Protein 7QWB (pdb70)

Structure (mmCIF, N/CA/C/O backbone):
data_7QWB
#
_entry.id   7QWB
#
_cell.length_a   33.946
_cell.length_b   57.211
_cell.length_c   43.946
_cell.angle_alpha   90.000
_cell.angle_beta   96.660
_cell.angle_gamma   90.000
#
_symmetry.space_group_name_H-M   'P 1 21 1'
#
loop_
_entity.id
_entity.type
_entity.pdbx_description
1 polymer CC-Type2-(Ue)4
2 water water
#
loop_
_atom_site.group_PDB
_atom_site.id
_atom_site.type_symbol
_atom_site.label_atom_id
_atom_site.label_alt_id
_atom_site.label_comp_id
_atom_site.label_asym_id
_atom_site.label_entity_id
_atom_site.label_seq_id
_atom_site.pdbx_PDB_ins_code
_atom_site.Cartn_x
_atom_site.Cartn_y
_atom_site.Cartn_z
_atom_site.occupancy
_atom_site.B_iso_or_equiv
_atom_site.auth_seq_id
_atom_site.auth_comp_id
_atom_site.auth_asym_id
_atom_site.auth_atom_id
_atom_site.pdbx_PDB_model_num
ATOM 1 N N . GLY A 1 2 ? 31.778 8.186 -10.159 1.00 49.06 1 GLY A N 1
ATOM 2 C CA . GLY A 1 2 ? 30.951 7.105 -9.610 1.00 3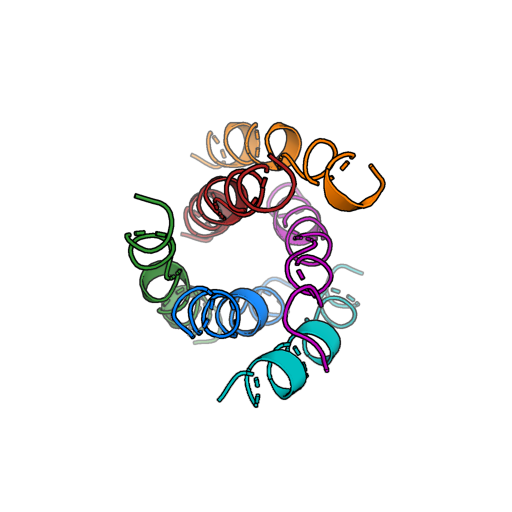9.51 1 GLY A CA 1
ATOM 3 C C . GLY A 1 2 ? 31.364 6.744 -8.195 1.00 29.13 1 GLY A C 1
ATOM 4 O O . GLY A 1 2 ? 30.575 7.014 -7.295 1.00 32.29 1 GLY A O 1
ATOM 5 N N . GLU A 1 3 ? 32.563 6.196 -7.971 1.00 32.26 2 GLU A N 1
ATOM 6 C CA . GLU A 1 3 ? 32.924 5.630 -6.652 1.00 29.57 2 GLU A CA 1
ATOM 7 C C . GLU A 1 3 ? 33.039 6.764 -5.630 1.00 26.70 2 GLU A C 1
ATOM 8 O O . GLU A 1 3 ? 32.541 6.588 -4.515 1.00 24.02 2 GLU A O 1
ATOM 14 N N . ILE A 1 4 ? 33.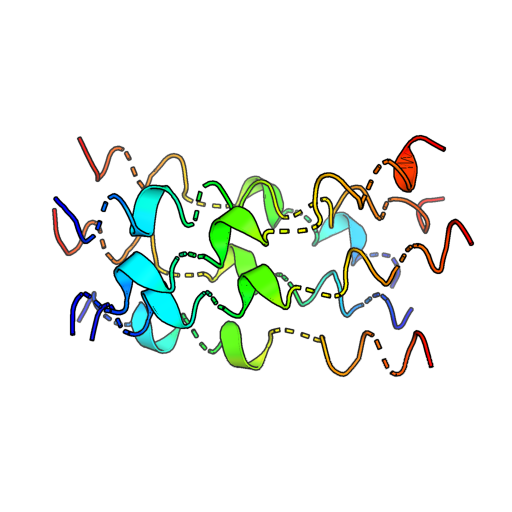623 7.902 -6.005 1.00 28.19 3 ILE A N 1
ATOM 15 C CA . ILE A 1 4 ? 33.804 9.052 -5.070 1.00 25.22 3 ILE A CA 1
ATOM 16 C C . ILE A 1 4 ? 32.456 9.655 -4.749 1.00 21.95 3 ILE A C 1
ATOM 17 O O . ILE A 1 4 ? 32.145 9.839 -3.574 1.00 21.32 3 ILE A O 1
ATOM 28 N N . GLN A 1 6 ? 29.570 8.338 -4.745 1.00 21.29 5 GLN A N 1
ATOM 29 C CA . GLN A 1 6 ? 28.763 7.471 -3.890 1.00 21.97 5 GLN A CA 1
ATOM 30 C C . GLN A 1 6 ? 29.287 7.516 -2.443 1.00 20.60 5 GLN A C 1
ATOM 31 O O . GLN A 1 6 ? 28.476 7.600 -1.492 1.00 17.41 5 GLN A O 1
ATOM 37 N N . ALA A 1 7 ? 30.602 7.422 -2.249 1.00 18.48 6 ALA A N 1
ATOM 38 C CA . ALA A 1 7 ? 31.212 7.474 -0.905 1.00 17.92 6 ALA A CA 1
ATOM 39 C C . ALA A 1 7 ? 30.806 8.786 -0.205 1.00 17.40 6 ALA A C 1
ATOM 40 O O . ALA A 1 7 ? 30.462 8.777 0.988 1.00 17.65 6 ALA A O 1
ATOM 42 N N . LEU A 1 8 ? 30.886 9.920 -0.909 1.00 19.83 7 LEU A N 1
ATOM 43 C CA . LEU A 1 8 ? 30.564 11.238 -0.304 1.00 17.38 7 LEU A CA 1
ATOM 44 C C . LEU A 1 8 ? 29.090 11.302 0.013 1.00 17.01 7 LEU A C 1
ATOM 45 O O . LEU A 1 8 ? 28.781 11.873 1.039 1.00 16.51 7 LEU A O 1
ATOM 50 N N . LYS A 1 9 ? 28.205 10.756 -0.830 1.00 18.46 8 LYS A N 1
ATOM 51 C CA . LYS A 1 9 ? 26.758 10.706 -0.519 1.00 21.36 8 LYS A CA 1
ATOM 52 C C . LYS A 1 9 ? 26.551 9.894 0.759 1.00 19.29 8 LYS A C 1
ATOM 53 O O . LYS A 1 9 ? 25.753 10.334 1.606 1.00 18.85 8 LYS A O 1
ATOM 59 N N . GLU A 1 10 ? 27.204 8.748 0.905 1.00 17.61 9 GLU A N 1
ATOM 60 C CA . GLU A 1 10 ? 27.061 7.889 2.119 1.00 17.52 9 GLU A CA 1
ATOM 61 C C . GLU A 1 10 ? 27.538 8.654 3.363 1.00 19.03 9 GLU A C 1
ATOM 62 O O . GLU A 1 10 ? 26.889 8.590 4.386 1.00 15.56 9 GLU A O 1
ATOM 68 N N . ILE A 1 11 ? 28.648 9.378 3.245 1.00 19.40 10 ILE A N 1
ATOM 69 C CA . ILE A 1 11 ? 29.166 10.193 4.364 1.00 18.26 10 ILE A CA 1
ATOM 70 C C . ILE A 1 11 ? 28.165 11.293 4.699 1.00 15.71 10 ILE A C 1
ATOM 71 O O . ILE A 1 11 ? 27.850 11.469 5.863 1.00 16.28 10 ILE A O 1
ATOM 82 N N . LYS A 1 13 ? 24.991 11.383 4.333 1.00 15.94 12 LYS A N 1
ATOM 83 C CA . LYS A 1 13 ? 23.853 10.803 5.020 1.00 19.15 12 LYS A CA 1
ATOM 84 C C . LYS A 1 13 ? 24.230 10.402 6.447 1.00 19.33 12 LYS A C 1
ATOM 85 O O . LYS A 1 13 ? 23.449 10.642 7.358 1.00 20.49 12 LYS A O 1
ATOM 91 N N . ALA A 1 14 ? 25.395 9.824 6.662 1.00 20.10 13 ALA A N 1
ATOM 92 C CA . ALA A 1 14 ? 25.852 9.371 7.985 1.00 18.19 13 ALA A CA 1
ATOM 93 C C . ALA A 1 14 ? 25.998 10.591 8.889 1.00 18.46 13 ALA A C 1
ATOM 94 O O . ALA A 1 14 ? 25.630 10.555 10.059 1.00 19.30 13 ALA A O 1
ATOM 96 N N . LEU A 1 15 ? 26.506 11.685 8.364 1.00 15.76 14 LEU A N 1
ATOM 97 C CA . LEU A 1 15 ? 26.688 12.908 9.189 1.00 17.76 14 LEU A CA 1
ATOM 98 C C . LEU A 1 15 ? 25.341 13.485 9.548 1.00 18.02 14 LEU A C 1
ATOM 99 O O . LEU A 1 15 ? 25.212 13.993 10.659 1.00 17.71 14 LEU A O 1
ATOM 104 N N . LYS A 1 16 ? 24.351 13.402 8.666 1.00 19.39 15 LYS A N 1
ATOM 105 C CA . LYS A 1 16 ? 22.976 13.831 9.001 1.00 18.73 15 LYS A CA 1
ATOM 106 C C . LYS A 1 16 ? 22.450 12.971 10.146 1.00 21.50 15 LYS A C 1
ATOM 107 O O . LYS A 1 16 ? 21.812 13.503 11.005 1.00 19.08 15 LYS A O 1
ATOM 113 N N . GLU A 1 17 ? 22.678 11.659 10.118 1.00 20.64 16 GLU A N 1
ATOM 114 C CA . GLU A 1 17 ? 22.218 10.725 11.156 1.00 20.23 16 GLU A CA 1
ATOM 115 C C . GLU A 1 17 ? 22.897 11.096 12.474 1.00 25.26 16 GLU A C 1
ATOM 116 O O . GLU A 1 17 ? 22.246 11.100 13.521 1.00 20.98 16 GLU A O 1
ATOM 122 N N . ILE A 1 18 ? 24.177 11.410 12.436 1.00 20.88 17 ILE A N 1
ATOM 123 C CA . ILE A 1 18 ? 24.892 11.829 13.664 1.00 20.19 17 ILE A CA 1
ATOM 124 C C . ILE A 1 18 ? 24.289 13.144 14.189 1.00 25.30 17 ILE A C 1
ATOM 125 O O . ILE A 1 18 ? 24.005 13.259 15.384 1.00 21.96 17 ILE A O 1
ATOM 148 N N . ALA A 1 21 ? 21.111 12.411 15.967 1.00 24.35 20 ALA A N 1
ATOM 149 C CA . ALA A 1 21 ? 21.348 11.703 17.216 1.00 28.57 20 ALA A CA 1
ATOM 150 C C . ALA A 1 21 ? 21.841 12.678 18.276 1.00 29.81 20 ALA A C 1
ATOM 151 O O . ALA A 1 21 ? 21.453 12.557 19.450 1.00 28.09 20 ALA A O 1
ATOM 153 N N . LEU A 1 22 ? 22.699 13.617 17.909 1.00 22.69 21 LEU A N 1
ATOM 154 C CA . LEU A 1 22 ? 23.263 14.548 18.901 1.00 26.98 21 LEU A CA 1
ATOM 155 C C . LEU A 1 22 ? 22.173 15.499 19.329 1.00 29.49 21 LEU A C 1
ATOM 156 O O . LEU A 1 22 ? 22.200 15.899 20.493 1.00 30.09 21 LEU A O 1
ATOM 161 N N . LYS A 1 23 ? 21.253 15.867 18.437 1.00 25.82 22 LYS A N 1
ATOM 162 C CA . LYS A 1 23 ? 20.076 16.689 18.805 1.00 31.21 22 LYS A CA 1
ATOM 163 C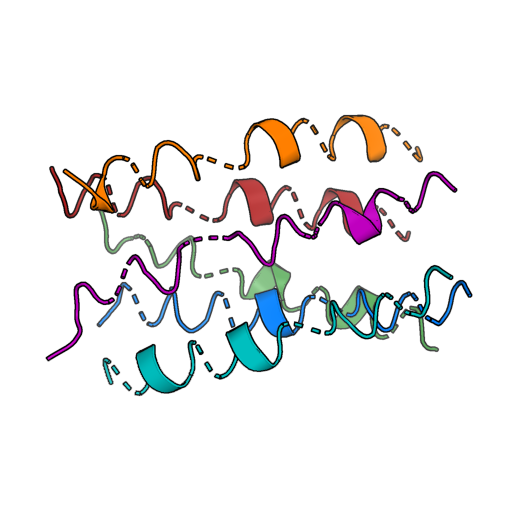 C . LYS A 1 23 ? 19.276 15.931 19.857 1.00 32.03 22 LYS A C 1
ATOM 164 O O . LYS A 1 23 ? 18.823 16.566 20.814 1.00 32.70 22 LYS A O 1
ATOM 170 N N . GLU A 1 24 ? 19.078 14.621 19.668 1.00 30.28 23 GLU A N 1
ATOM 171 C CA . GLU A 1 24 ? 18.278 13.809 20.603 1.00 32.99 23 GLU A CA 1
ATOM 172 C C . GLU A 1 24 ? 18.997 13.760 21.958 1.00 31.99 23 GLU A C 1
ATOM 173 O O . GLU A 1 24 ? 18.332 13.829 22.974 1.00 37.73 23 GLU A O 1
ATOM 179 N N . ILE A 1 25 ? 20.311 13.621 21.969 1.00 29.31 24 ILE A N 1
ATOM 180 C CA . ILE A 1 25 ? 21.094 13.568 23.235 1.00 30.43 24 ILE A CA 1
ATOM 181 C C . ILE A 1 25 ? 20.954 14.899 23.963 1.00 31.68 24 ILE A C 1
ATOM 182 O O . ILE A 1 25 ? 20.620 14.917 25.155 1.00 32.33 24 ILE A O 1
ATOM 193 N N . GLN A 1 27 ? 18.675 17.118 23.823 1.00 33.68 26 GLN A N 1
ATOM 194 C CA . GLN A 1 27 ? 17.346 17.298 24.389 1.00 36.21 26 GLN A CA 1
ATOM 195 C C . GLN A 1 27 ? 17.112 16.369 25.586 1.00 33.75 26 GLN A C 1
ATOM 196 O O . GLN A 1 27 ? 16.500 16.780 26.523 1.00 40.65 26 GLN A O 1
ATOM 202 N N . ALA A 1 28 ? 17.589 15.131 25.521 1.00 37.28 27 ALA A N 1
ATOM 203 C CA . ALA A 1 28 ? 17.414 14.124 26.597 1.00 42.12 27 ALA A CA 1
ATOM 204 C C . ALA A 1 28 ? 18.128 14.603 27.865 1.00 43.65 27 ALA A C 1
ATOM 205 O O . ALA A 1 28 ? 17.623 14.339 28.960 1.00 48.53 27 ALA A O 1
ATOM 207 N N . LEU A 1 29 ? 19.277 15.264 27.734 1.00 37.22 28 LEU A N 1
ATOM 208 C CA . LEU A 1 29 ? 20.041 15.726 28.914 1.00 42.07 28 LEU A CA 1
ATOM 209 C C . LEU A 1 29 ? 19.449 17.024 29.473 1.00 52.12 28 LEU A C 1
ATOM 210 O O . LEU A 1 29 ? 19.853 17.388 30.562 1.00 56.12 28 LEU A O 1
ATOM 215 N N . LYS A 1 30 ? 18.570 17.700 28.727 1.00 47.49 29 LYS A N 1
ATOM 216 C CA . LYS A 1 30 ? 18.147 19.103 28.979 1.00 56.61 29 LYS A CA 1
ATOM 217 C C . LYS A 1 30 ? 17.690 19.250 30.437 1.00 84.15 29 LYS A C 1
ATOM 218 O O . LYS A 1 30 ? 16.832 18.504 30.887 1.00 62.35 29 LYS A O 1
ATOM 224 N N . GLU B 1 3 ? 36.997 7.606 31.038 1.00 81.96 2 GLU B N 1
ATOM 225 C CA . GLU B 1 3 ? 37.008 8.912 31.743 1.00 59.28 2 GLU B CA 1
ATOM 226 C C . GLU B 1 3 ? 36.500 10.047 30.825 1.00 55.74 2 GLU B C 1
ATOM 227 O O . GLU B 1 3 ? 36.781 10.113 29.588 1.00 48.63 2 GLU B O 1
ATOM 233 N N . ILE B 1 4 ? 35.799 10.998 31.435 1.00 40.35 3 ILE B N 1
ATOM 234 C CA . ILE B 1 4 ? 35.274 12.201 30.737 1.00 36.45 3 ILE B CA 1
ATOM 235 C C . ILE B 1 4 ? 36.467 13.082 30.381 1.00 37.29 3 ILE B C 1
ATOM 236 O O . ILE B 1 4 ? 36.551 13.539 29.267 1.00 34.37 3 ILE B O 1
ATOM 247 N N . GLN B 1 6 ? 39.472 12.310 29.713 1.00 44.01 5 GLN B N 1
ATOM 248 C CA . GLN B 1 6 ? 40.233 11.734 28.601 1.00 49.69 5 GLN B CA 1
ATOM 249 C C . GLN B 1 6 ? 39.463 11.944 27.285 1.00 41.08 5 GLN B C 1
ATOM 250 O O . GLN B 1 6 ? 40.093 12.357 26.267 1.00 40.87 5 GLN B O 1
ATOM 256 N N . ALA B 1 7 ? 38.157 11.668 27.275 1.00 33.96 6 ALA B N 1
ATOM 257 C CA . ALA B 1 7 ? 37.290 11.905 26.099 1.00 36.43 6 ALA B CA 1
ATOM 258 C C . ALA B 1 7 ? 37.416 13.367 25.646 1.00 32.12 6 ALA B C 1
ATOM 259 O O . ALA B 1 7 ? 37.602 13.582 24.467 1.00 31.70 6 ALA B O 1
ATOM 261 N N . LEU B 1 8 ? 37.334 14.342 26.545 1.00 31.70 7 LEU B N 1
ATOM 262 C CA . LEU B 1 8 ? 37.390 15.773 26.165 1.00 32.25 7 LEU B CA 1
ATOM 263 C C . LEU B 1 8 ? 38.770 16.093 25.589 1.00 38.77 7 LEU B C 1
ATOM 264 O O . LEU B 1 8 ? 38.827 16.853 24.632 1.00 34.42 7 LEU B O 1
ATOM 269 N N . LYS B 1 9 ? 39.852 15.543 26.156 1.00 35.91 8 LYS B N 1
ATOM 270 C CA . LYS B 1 9 ? 41.216 15.775 25.608 1.00 34.81 8 LYS B CA 1
ATOM 271 C C . LYS B 1 9 ? 41.292 15.233 24.171 1.00 29.83 8 LYS B C 1
ATOM 272 O O . LYS B 1 9 ? 41.808 15.929 23.277 1.00 30.85 8 LYS B O 1
ATOM 278 N N . GLU B 1 10 ? 40.773 14.035 23.939 1.00 30.70 9 GLU B N 1
ATOM 279 C CA . GLU B 1 10 ? 40.806 13.407 22.590 1.00 29.86 9 GLU B CA 1
ATOM 280 C C . GLU B 1 10 ? 39.951 14.216 21.618 1.00 29.29 9 GLU B C 1
ATOM 281 O O . GLU B 1 10 ? 40.327 14.379 20.462 1.00 27.92 9 GLU B O 1
ATOM 287 N N . ILE B 1 11 ? 38.816 14.708 22.069 1.00 26.39 10 ILE B N 1
ATOM 288 C CA . ILE B 1 11 ? 37.934 15.564 21.227 1.00 22.24 10 ILE B CA 1
ATOM 289 C C . ILE B 1 11 ? 38.692 16.826 20.844 1.00 26.38 10 ILE B C 1
ATOM 290 O O . ILE B 1 11 ? 38.694 17.197 19.671 1.00 26.82 10 ILE B O 1
ATOM 301 N N . LYS B 1 13 ? 41.819 17.408 20.557 1.00 33.01 12 LYS B N 1
ATOM 302 C CA . LYS B 1 13 ? 42.832 17.084 19.580 1.00 27.61 12 LYS B CA 1
ATOM 303 C C . LYS B 1 13 ? 42.195 16.830 18.198 1.00 26.13 12 LYS B C 1
ATOM 304 O O . LYS B 1 13 ? 42.711 17.370 17.198 1.00 26.04 12 LYS B O 1
ATOM 310 N N . ALA B 1 14 ? 41.117 16.053 18.141 1.00 23.93 13 ALA B N 1
ATOM 311 C CA . ALA B 1 14 ? 40.417 15.737 16.862 1.00 24.98 13 ALA B CA 1
ATOM 312 C C . ALA B 1 14 ? 39.930 17.027 16.226 1.00 26.09 13 ALA B C 1
ATOM 313 O O . ALA B 1 14 ? 40.107 17.183 15.020 1.00 24.58 13 ALA B O 1
ATOM 315 N N . LEU B 1 15 ? 39.405 17.973 17.012 1.00 22.11 14 LEU B N 1
ATOM 316 C CA . LEU B 1 15 ? 38.849 19.199 16.402 1.00 23.68 14 LEU B CA 1
ATOM 317 C C . LEU B 1 15 ? 39.991 20.033 15.808 1.00 24.33 14 LEU B C 1
ATOM 318 O O . LEU B 1 15 ? 39.802 20.660 14.738 1.00 23.24 14 LEU B O 1
ATOM 323 N N . LYS B 1 16 ? 41.146 20.048 16.463 1.00 21.73 15 LYS B N 1
ATOM 324 C CA . LYS B 1 16 ? 42.307 20.787 15.931 1.00 20.83 15 LYS B CA 1
ATOM 325 C C . LYS B 1 16 ? 42.757 20.148 14.607 1.00 23.70 15 LYS B C 1
ATOM 326 O O . LYS B 1 16 ? 43.089 20.867 13.642 1.00 21.18 15 LYS B O 1
ATOM 332 N N . GLU B 1 17 ? 42.767 18.827 14.542 1.00 23.05 16 GLU B N 1
ATOM 333 C CA . GLU B 1 17 ? 43.198 18.103 13.332 1.00 19.40 16 GLU B CA 1
ATOM 334 C C . GLU B 1 17 ? 42.194 18.361 12.214 1.00 18.19 16 GLU B C 1
ATOM 335 O O . GLU B 1 17 ? 42.621 18.552 11.050 1.00 20.01 16 GLU B O 1
ATOM 341 N N . ILE B 1 18 ? 40.913 18.359 12.540 1.00 19.08 17 ILE B N 1
ATOM 342 C CA . ILE B 1 18 ? 39.864 1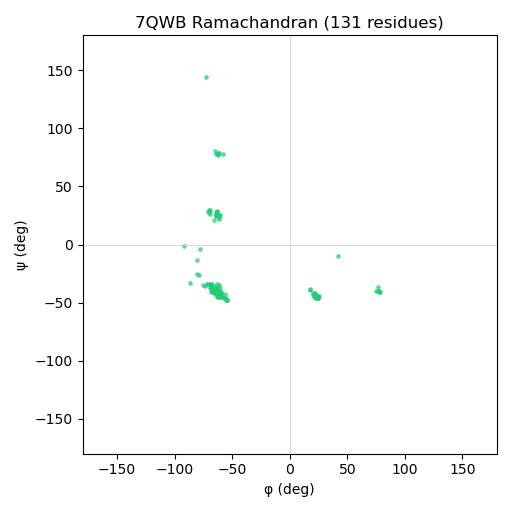8.712 11.540 1.00 20.38 17 ILE B CA 1
ATOM 343 C C . ILE B 1 18 ? 40.106 20.118 10.992 1.00 18.47 17 ILE B C 1
ATOM 344 O O . ILE B 1 18 ? 40.102 20.284 9.767 1.00 18.29 17 ILE B O 1
ATOM 367 N N . ALA B 1 21 ? 42.856 20.058 8.434 1.00 17.70 20 ALA B N 1
ATOM 368 C CA . ALA B 1 21 ? 42.498 19.381 7.220 1.00 20.97 20 ALA B CA 1
ATOM 369 C C . ALA B 1 21 ? 41.563 20.260 6.373 1.00 20.28 20 ALA B C 1
ATOM 370 O O . ALA B 1 21 ? 41.717 20.291 5.129 1.00 17.92 20 ALA B O 1
ATOM 372 N N . LEU B 1 22 ? 40.637 20.944 7.003 1.00 17.45 21 LEU B N 1
ATOM 373 C CA . LEU B 1 22 ? 39.677 21.778 6.237 1.00 16.51 21 LEU B CA 1
ATOM 374 C C . LEU B 1 22 ? 40.411 22.957 5.606 1.00 18.00 21 LEU B C 1
ATOM 375 O O . LEU B 1 22 ? 40.051 23.361 4.494 1.00 18.67 21 LEU B O 1
ATOM 380 N N . LYS B 1 23 ? 41.417 23.491 6.279 1.00 18.28 22 LYS B N 1
ATOM 381 C CA . LYS B 1 23 ? 42.251 24.559 5.721 1.00 19.06 22 LYS B CA 1
ATOM 382 C C . LYS B 1 23 ? 42.993 24.046 4.493 1.00 22.36 22 LYS B C 1
ATOM 383 O O . LYS B 1 23 ? 43.085 24.804 3.498 1.00 20.14 22 LYS B O 1
ATOM 389 N N . GLU B 1 24 ? 43.500 22.826 4.533 1.00 23.04 23 GLU B N 1
ATOM 390 C CA . GLU B 1 24 ? 44.223 22.249 3.376 1.00 24.06 23 GLU B CA 1
ATOM 391 C C . GLU B 1 24 ? 43.250 22.049 2.210 1.00 20.41 23 GLU B C 1
ATOM 392 O O . GLU B 1 24 ? 43.628 22.263 1.046 1.00 21.11 23 GL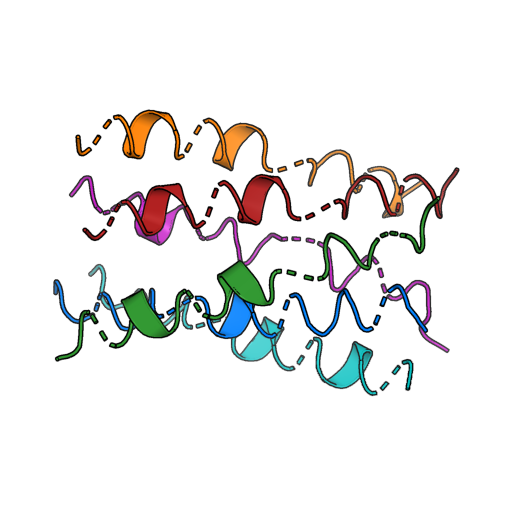U B O 1
ATOM 398 N N . ILE B 1 25 ? 42.040 21.602 2.502 1.00 18.35 24 ILE B N 1
ATOM 399 C CA . ILE B 1 25 ? 41.001 21.412 1.438 1.00 19.09 24 ILE B CA 1
ATOM 400 C C . ILE B 1 25 ? 40.697 22.758 0.780 1.00 22.21 24 ILE B C 1
ATOM 401 O O . ILE B 1 25 ? 40.688 22.856 -0.442 1.00 19.31 24 ILE B O 1
ATOM 412 N N . GLN B 1 27 ? 42.437 25.418 0.537 1.00 23.46 26 GLN B N 1
ATOM 413 C CA . GLN B 1 27 ? 43.521 25.861 -0.322 1.00 24.47 26 GLN B CA 1
ATOM 414 C C . GLN B 1 27 ? 43.539 25.070 -1.626 1.00 22.20 26 GLN B C 1
ATOM 415 O O . GLN B 1 27 ? 43.755 25.712 -2.682 1.00 22.76 26 GLN B O 1
ATOM 421 N N . ALA B 1 28 ? 43.332 23.746 -1.582 1.00 24.27 27 ALA B N 1
ATOM 422 C CA . ALA B 1 28 ? 43.350 22.922 -2.814 1.00 25.55 27 ALA B CA 1
ATOM 423 C C . ALA B 1 28 ? 42.224 23.340 -3.765 1.00 28.11 27 ALA B C 1
ATOM 424 O O . ALA B 1 28 ? 42.461 23.376 -4.984 1.00 28.17 27 ALA B O 1
ATOM 426 N N . LEU B 1 29 ? 41.051 23.680 -3.246 1.00 23.78 28 LEU B N 1
ATOM 427 C CA . LEU B 1 29 ? 39.881 23.982 -4.108 1.00 23.14 28 LEU B CA 1
ATOM 428 C C . LEU B 1 29 ? 39.965 25.394 -4.689 1.00 26.90 28 LEU B C 1
ATOM 429 O O . LEU B 1 29 ? 39.341 25.628 -5.720 1.00 28.08 28 LEU B O 1
ATOM 434 N N . LYS B 1 30 ? 40.660 26.300 -4.004 1.00 27.57 29 LYS B N 1
ATOM 435 C CA . LYS B 1 30 ? 40.862 27.673 -4.521 1.00 24.83 29 LYS B CA 1
ATOM 436 C C . LYS B 1 30 ? 41.904 27.684 -5.651 1.00 36.72 29 LYS B C 1
ATOM 437 O O . LYS B 1 30 ? 41.741 28.557 -6.552 1.00 46.43 29 LYS B O 1
ATOM 443 N N . GLY B 1 31 ? 42.931 26.822 -5.557 1.00 45.27 30 GLY B N 1
ATOM 444 C CA . GLY B 1 31 ? 44.129 26.851 -6.422 1.00 50.82 30 GLY B CA 1
ATOM 445 C C . GLY B 1 31 ? 43.958 25.945 -7.626 1.00 70.61 30 GLY B C 1
ATOM 446 O O . GLY B 1 31 ? 43.084 25.083 -7.595 1.00 56.84 30 GLY B O 1
ATOM 447 N N . GLY C 1 2 ? 15.620 4.598 26.744 1.00 104.01 1 GLY C N 1
ATOM 448 C CA . GLY C 1 2 ? 14.784 5.258 25.695 1.00 110.96 1 GLY C CA 1
ATOM 449 C C . GLY C 1 2 ? 15.597 6.167 24.779 1.00 74.25 1 GLY C C 1
ATOM 450 O O . GLY C 1 2 ? 16.213 5.665 23.805 1.00 64.84 1 GLY C O 1
ATOM 451 N N . GLU C 1 3 ? 15.569 7.477 25.033 1.00 62.04 2 GLU C N 1
ATOM 452 C CA . GLU C 1 3 ? 16.041 8.487 24.049 1.00 58.96 2 GLU C CA 1
ATOM 453 C C . GLU C 1 3 ? 17.552 8.320 23.819 1.00 53.12 2 GLU C C 1
ATOM 454 O O . GLU C 1 3 ? 17.987 8.384 22.664 1.00 51.92 2 GLU C O 1
ATOM 460 N N . ILE C 1 4 ? 18.317 8.102 24.891 1.00 54.82 3 ILE C N 1
ATOM 461 C CA . ILE C 1 4 ? 19.800 8.021 24.809 1.00 61.19 3 ILE C CA 1
ATOM 462 C C . ILE C 1 4 ? 20.171 6.729 24.088 1.00 48.42 3 ILE C C 1
ATOM 463 O O . ILE C 1 4 ? 20.992 6.752 23.171 1.00 41.45 3 ILE C O 1
ATOM 474 N N . GLN C 1 6 ? 18.585 5.052 21.914 1.00 64.41 5 GLN C N 1
ATOM 475 C CA . GLN C 1 6 ? 18.294 5.137 20.481 1.00 48.33 5 GLN C CA 1
ATOM 476 C C . GLN C 1 6 ? 19.350 6.021 19.770 1.00 44.57 5 GLN C C 1
ATOM 477 O O . GLN C 1 6 ? 19.826 5.644 18.693 1.00 38.38 5 GLN C O 1
ATOM 483 N N . ALA C 1 7 ? 19.699 7.169 20.340 1.00 43.88 6 ALA C N 1
ATOM 484 C CA . ALA C 1 7 ? 20.736 8.061 19.802 1.00 38.38 6 ALA C CA 1
ATOM 485 C C . ALA C 1 7 ? 22.065 7.295 19.630 1.00 35.06 6 ALA C C 1
ATOM 486 O O . ALA C 1 7 ? 22.701 7.404 18.571 1.00 34.26 6 ALA C O 1
ATOM 488 N N . LEU C 1 8 ? 22.475 6.522 20.636 1.00 42.16 7 LEU C N 1
ATOM 489 C CA . LEU C 1 8 ? 23.755 5.772 20.554 1.00 38.40 7 LEU C CA 1
ATOM 490 C C . LEU C 1 8 ? 23.659 4.715 19.459 1.00 39.64 7 LEU C C 1
ATOM 491 O O . LEU C 1 8 ? 24.654 4.516 18.768 1.00 42.42 7 LEU C O 1
ATOM 496 N N . LYS C 1 9 ? 22.521 4.032 19.317 1.00 43.46 8 LYS C N 1
ATOM 497 C CA . LYS C 1 9 ? 22.322 3.030 18.234 1.00 46.60 8 LYS C CA 1
ATOM 498 C C . LYS C 1 9 ? 22.463 3.719 16.871 1.00 34.10 8 LYS C C 1
ATOM 499 O O . LYS C 1 9 ? 23.146 3.172 16.002 1.00 35.19 8 LYS C O 1
ATOM 505 N N . GLU C 1 10 ? 21.856 4.896 16.690 1.00 35.07 9 GLU C N 1
ATOM 506 C CA . GLU C 1 10 ? 21.933 5.655 15.412 1.00 35.33 9 GLU C CA 1
ATOM 507 C C . GLU C 1 10 ? 23.388 6.047 15.133 1.00 30.32 9 GLU C C 1
ATOM 508 O O . GLU C 1 10 ? 23.839 5.966 13.993 1.00 28.74 9 GLU C O 1
ATOM 514 N N . ILE C 1 11 ? 24.112 6.496 16.163 1.00 27.36 10 ILE C N 1
ATOM 515 C CA . ILE C 1 11 ? 25.541 6.872 15.999 1.00 33.77 10 ILE C CA 1
ATOM 516 C C . ILE C 1 11 ? 26.338 5.637 15.587 1.00 34.46 10 ILE C C 1
ATOM 517 O O . ILE C 1 11 ? 27.133 5.717 14.647 1.00 27.02 10 ILE C O 1
ATOM 528 N N . LYS C 1 13 ? 25.484 3.024 13.979 1.00 30.49 12 LYS C N 1
ATOM 529 C CA . LYS C 1 13 ? 25.198 2.690 12.602 1.00 31.31 12 LYS C CA 1
ATOM 530 C C . LYS C 1 13 ? 25.881 3.701 11.671 1.00 25.42 12 LYS C C 1
ATOM 531 O O . LYS C 1 13 ? 26.479 3.296 10.656 1.00 24.12 12 LYS C O 1
ATOM 537 N N . ALA C 1 14 ? 25.803 4.988 11.975 1.00 26.87 13 ALA C N 1
ATOM 538 C CA . ALA C 1 14 ? 26.430 6.045 11.151 1.00 22.30 13 ALA C CA 1
ATOM 539 C C . ALA C 1 14 ? 27.949 5.833 11.083 1.00 20.87 13 ALA C C 1
ATOM 540 O O . ALA C 1 14 ? 28.528 5.945 9.992 1.00 23.19 13 ALA C O 1
ATOM 542 N N . LEU C 1 15 ? 28.569 5.457 12.190 1.00 24.08 14 LEU C N 1
ATOM 543 C CA . LEU C 1 15 ? 30.036 5.258 12.174 1.00 21.83 14 LEU C CA 1
ATOM 544 C C . LEU C 1 15 ? 30.387 4.030 11.316 1.00 30.67 14 LEU C C 1
ATOM 545 O O . LEU C 1 15 ? 31.412 4.038 10.671 1.00 24.04 14 LEU C O 1
ATOM 550 N N . LYS C 1 16 ? 29.561 2.996 11.312 1.00 24.83 15 LYS C N 1
ATOM 551 C CA . LYS C 1 16 ? 29.788 1.831 10.418 1.00 23.62 15 LYS C CA 1
ATOM 552 C C . LYS C 1 16 ? 29.701 2.270 8.952 1.00 26.73 15 LYS C C 1
ATOM 553 O O . LYS C 1 16 ? 30.543 1.826 8.121 1.00 25.47 15 LYS C O 1
ATOM 559 N N . GLU C 1 17 ? 28.715 3.112 8.616 1.00 24.50 16 GLU C N 1
ATOM 560 C CA . GLU C 1 17 ? 28.549 3.608 7.227 1.00 22.78 16 GLU C CA 1
ATOM 561 C C . GLU C 1 17 ? 29.789 4.435 6.864 1.00 17.79 16 GLU C C 1
ATOM 562 O O . GLU C 1 17 ? 30.306 4.325 5.738 1.00 21.16 16 GLU C O 1
ATOM 568 N N . ILE C 1 18 ? 30.263 5.262 7.791 1.00 18.82 17 ILE C N 1
ATOM 569 C CA . ILE C 1 18 ? 31.476 6.079 7.533 1.00 18.33 17 ILE C CA 1
ATOM 570 C C . ILE C 1 18 ? 32.672 5.159 7.291 1.00 22.31 17 ILE C C 1
ATOM 571 O O . ILE C 1 18 ? 33.420 5.376 6.348 1.00 18.99 17 ILE C O 1
ATOM 594 N N . ALA C 1 21 ? 32.568 3.826 3.837 1.00 20.87 20 ALA C N 1
ATOM 595 C CA . ALA C 1 21 ? 32.776 4.889 2.856 1.00 21.60 20 ALA C CA 1
ATOM 596 C C . ALA C 1 21 ? 34.253 5.280 2.784 1.00 19.52 20 ALA C C 1
ATOM 597 O O . ALA C 1 21 ? 34.744 5.582 1.668 1.00 17.84 20 ALA C O 1
ATOM 599 N N . LEU C 1 22 ? 34.956 5.282 3.910 1.00 16.53 21 LEU C N 1
ATOM 600 C CA . LEU C 1 22 ? 36.391 5.647 3.848 1.00 18.19 21 LEU C CA 1
ATOM 601 C C . LEU C 1 22 ? 37.188 4.554 3.110 1.00 22.97 21 LEU C C 1
ATOM 602 O O . LEU C 1 22 ? 38.146 4.871 2.397 1.00 22.17 21 LEU C O 1
ATOM 607 N N . LYS C 1 23 ? 36.774 3.305 3.258 1.00 23.94 22 LYS C N 1
ATOM 608 C CA . LYS C 1 23 ? 37.384 2.198 2.477 1.00 22.99 22 LYS C CA 1
ATOM 609 C C . LYS C 1 23 ? 37.121 2.415 0.976 1.00 19.98 22 LYS C C 1
ATOM 610 O O . LYS C 1 23 ? 38.024 2.167 0.197 1.00 26.39 22 LYS C O 1
ATOM 616 N N . GLU C 1 24 ? 35.937 2.873 0.601 1.00 25.67 23 GLU C N 1
ATOM 617 C CA . GLU C 1 24 ? 35.607 3.141 -0.815 1.00 24.87 23 GLU C CA 1
ATOM 618 C C . GLU C 1 24 ? 36.492 4.277 -1.354 1.00 23.49 23 GLU C C 1
ATOM 619 O O . GLU C 1 24 ? 36.934 4.207 -2.498 1.00 22.14 23 GLU C O 1
ATOM 625 N N . ILE C 1 25 ? 36.723 5.300 -0.561 1.00 21.96 24 ILE C N 1
ATOM 626 C CA . ILE C 1 25 ? 37.594 6.428 -0.977 1.00 24.09 24 ILE C CA 1
ATOM 627 C C . ILE C 1 25 ? 39.018 5.923 -1.182 1.00 21.61 24 ILE C C 1
ATOM 628 O O . ILE C 1 25 ? 39.638 6.190 -2.216 1.00 23.54 24 ILE C O 1
ATOM 639 N N . GLN C 1 27 ? 40.090 3.009 -1.904 1.00 26.90 26 GLN C N 1
ATOM 640 C CA . GLN C 1 27 ? 40.191 2.183 -3.100 1.00 29.88 26 GLN C CA 1
ATOM 641 C C . GLN C 1 27 ? 40.120 3.057 -4.357 1.00 34.40 26 GLN C C 1
ATOM 642 O O . GLN C 1 27 ? 40.872 2.798 -5.292 1.00 32.27 26 GLN C O 1
ATOM 648 N N . ALA C 1 28 ? 39.228 4.043 -4.397 1.00 27.91 27 ALA C N 1
ATOM 649 C CA . ALA C 1 28 ? 39.079 4.962 -5.551 1.00 38.81 27 ALA C CA 1
ATOM 650 C C . ALA C 1 28 ? 40.377 5.745 -5.792 1.00 35.46 27 ALA C C 1
ATOM 651 O O . ALA C 1 28 ? 40.724 6.003 -6.955 1.00 35.33 27 ALA C O 1
ATOM 653 N N . LEU C 1 29 ? 41.085 6.139 -4.740 1.00 32.17 28 LEU C N 1
ATOM 654 C CA . LEU C 1 29 ? 42.337 6.929 -4.911 1.00 36.63 28 LEU C CA 1
ATOM 655 C C . LEU C 1 29 ? 43.526 6.044 -5.262 1.00 46.11 28 LEU C C 1
ATOM 656 O O . LEU C 1 29 ? 44.491 6.600 -5.812 1.00 41.03 28 LEU C O 1
ATOM 661 N N . LYS C 1 30 ? 43.518 4.762 -4.891 1.00 44.59 29 LYS C N 1
ATOM 662 C CA . LYS C 1 30 ? 44.743 3.901 -5.026 1.00 55.41 29 LYS C CA 1
ATOM 663 C C . LYS C 1 30 ? 45.262 3.941 -6.471 1.00 81.94 29 LYS C C 1
ATOM 664 O O . LYS C 1 30 ? 44.523 3.713 -7.426 1.00 63.79 29 LYS C O 1
ATOM 670 N N . GLU D 1 3 ? 28.208 4.770 27.059 1.00 69.82 2 GLU D N 1
ATOM 671 C CA . GLU D 1 3 ? 28.520 6.116 27.623 1.00 85.14 2 GLU D CA 1
ATOM 672 C C . GLU D 1 3 ? 28.442 7.215 26.535 1.00 53.92 2 GLU D C 1
ATOM 673 O O . GLU D 1 3 ? 28.845 7.031 25.339 1.00 44.19 2 GLU D O 1
ATOM 679 N N . ILE D 1 4 ? 27.985 8.393 26.956 1.00 58.57 3 ILE D N 1
ATOM 680 C CA . ILE D 1 4 ? 27.907 9.593 26.077 1.00 56.66 3 ILE D CA 1
ATOM 681 C C . ILE D 1 4 ? 29.321 10.065 25.783 1.00 54.85 3 ILE D C 1
ATOM 682 O O . ILE D 1 4 ? 29.630 10.339 24.634 1.00 44.05 3 ILE D O 1
ATOM 693 N N . GLN D 1 6 ? 32.015 8.426 25.583 1.00 43.33 5 GLN D N 1
ATOM 694 C CA . GLN D 1 6 ? 32.656 7.527 24.641 1.00 48.20 5 GLN D CA 1
ATOM 695 C C . GLN D 1 6 ? 32.115 7.772 23.217 1.00 37.79 5 GLN D C 1
ATOM 696 O O . GLN D 1 6 ? 32.916 7.841 22.261 1.00 34.63 5 GLN D O 1
ATOM 702 N N . ALA D 1 7 ? 30.801 7.887 23.051 1.00 39.36 6 ALA D N 1
ATOM 703 C CA . ALA D 1 7 ? 30.167 8.164 21.749 1.00 31.54 6 ALA D CA 1
ATOM 704 C C . ALA D 1 7 ? 30.733 9.479 21.163 1.00 31.21 6 ALA D C 1
ATOM 705 O O . ALA D 1 7 ? 31.089 9.520 19.992 1.00 26.63 6 ALA D O 1
ATOM 707 N N . LEU D 1 8 ? 30.844 10.546 21.966 1.00 31.03 7 LEU D N 1
ATOM 708 C CA . LEU D 1 8 ? 31.356 11.837 21.456 1.00 31.77 7 LEU D CA 1
ATOM 709 C C . LEU D 1 8 ? 32.828 11.685 21.025 1.00 28.11 7 LEU D C 1
ATOM 710 O O . LEU D 1 8 ? 33.162 12.236 19.965 1.00 25.68 7 LEU D O 1
ATOM 715 N N . LYS D 1 9 ? 33.635 10.948 21.793 1.00 28.79 8 LYS D N 1
ATOM 716 C CA . LYS D 1 9 ? 35.047 10.706 21.432 1.00 31.41 8 LYS D CA 1
ATOM 717 C C . LYS D 1 9 ? 35.106 9.938 20.109 1.00 28.05 8 LYS D C 1
ATOM 718 O O . LYS D 1 9 ? 35.906 10.309 19.260 1.00 26.72 8 LYS D O 1
ATOM 724 N N . GLU D 1 10 ? 34.283 8.902 19.929 1.00 28.26 9 GLU D N 1
ATOM 725 C CA . GLU D 1 10 ? 34.275 8.091 18.685 1.00 30.57 9 GLU D CA 1
ATOM 726 C C . GLU D 1 10 ? 33.840 8.949 17.494 1.00 26.58 9 GLU D C 1
ATOM 727 O O . GLU D 1 10 ? 34.428 8.817 16.437 1.00 22.84 9 GLU D O 1
ATOM 733 N N . ILE D 1 11 ? 32.873 9.840 17.690 1.00 24.40 10 ILE D N 1
ATOM 734 C CA . ILE D 1 11 ? 32.420 10.742 16.605 1.00 21.39 10 ILE D CA 1
ATOM 735 C C . ILE D 1 11 ? 33.589 11.648 16.236 1.00 21.91 10 ILE D C 1
ATOM 736 O O . ILE D 1 11 ? 33.896 11.791 15.046 1.00 22.86 10 ILE D O 1
ATOM 747 N N . LYS D 1 13 ? 36.746 11.262 16.505 1.00 23.64 12 LYS D N 1
ATOM 748 C CA . LYS D 1 13 ? 37.768 10.514 15.783 1.00 26.78 12 LYS D CA 1
ATOM 749 C C . LYS D 1 13 ? 37.319 10.246 14.343 1.00 23.94 12 LYS D C 1
ATOM 750 O O . LYS D 1 13 ? 38.126 10.404 13.414 1.00 21.04 12 LYS D O 1
ATOM 756 N N . ALA D 1 14 ? 36.096 9.817 14.147 1.00 19.92 13 ALA D N 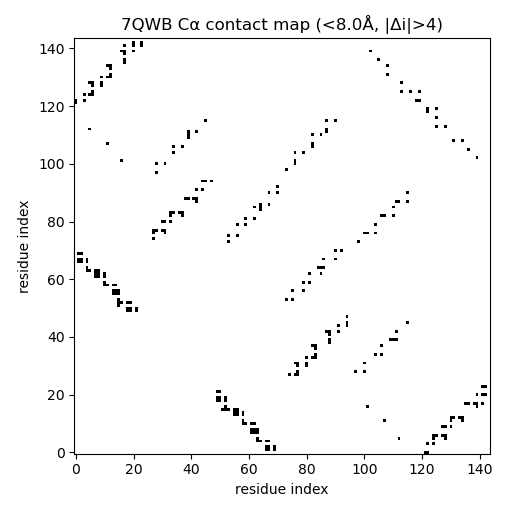1
ATOM 757 C CA . ALA D 1 14 ? 35.541 9.500 12.811 1.00 16.37 13 ALA D CA 1
ATOM 758 C C . ALA D 1 14 ? 35.517 10.772 11.966 1.00 18.84 13 ALA D C 1
ATOM 759 O O . ALA D 1 14 ? 35.855 10.722 10.781 1.00 20.14 13 ALA D O 1
ATOM 761 N N . LEU D 1 15 ? 35.161 11.912 12.538 1.00 18.07 14 LEU D N 1
ATOM 762 C CA . LEU D 1 15 ? 35.145 13.189 11.782 1.00 18.54 14 LEU D CA 1
ATOM 763 C C . LEU D 1 15 ? 36.573 13.532 11.355 1.00 18.15 14 LEU D C 1
ATOM 764 O O . LEU D 1 15 ? 36.733 14.055 10.265 1.00 17.05 14 LEU D O 1
ATOM 769 N N . LYS D 1 16 ? 37.566 13.289 12.196 1.00 17.04 15 LYS D N 1
ATOM 770 C CA . LYS D 1 16 ? 38.974 13.520 11.838 1.00 16.51 15 LYS D CA 1
ATOM 771 C C . LYS D 1 16 ? 39.353 12.626 10.655 1.00 17.88 15 LYS D C 1
ATOM 772 O O . LYS D 1 16 ? 40.026 13.094 9.766 1.00 17.37 15 LYS D O 1
ATOM 778 N N . GLU D 1 17 ? 38.950 11.360 10.658 1.00 19.51 16 GLU D N 1
ATOM 779 C CA . GLU D 1 17 ? 39.276 10.422 9.563 1.00 19.42 16 GLU D CA 1
ATOM 780 C C . GLU D 1 17 ? 38.585 10.908 8.287 1.00 17.25 16 GLU D C 1
ATOM 781 O O . GLU D 1 17 ? 39.212 10.875 7.210 1.00 19.21 16 GLU D O 1
ATOM 787 N N . ILE D 1 18 ? 37.354 11.380 8.380 1.00 17.02 17 ILE D N 1
ATOM 788 C CA . ILE D 1 18 ? 36.659 11.925 7.188 1.00 16.95 17 ILE D CA 1
ATOM 789 C C . ILE D 1 18 ? 37.442 13.139 6.678 1.00 13.68 17 ILE D C 1
ATOM 790 O O . ILE D 1 18 ? 37.700 13.255 5.472 1.00 15.99 17 ILE D O 1
ATOM 813 N N . ALA D 1 21 ? 40.471 12.123 4.807 1.00 17.08 20 ALA D N 1
ATOM 814 C CA . ALA D 1 21 ? 40.156 11.453 3.549 1.00 18.15 20 ALA D CA 1
ATOM 815 C C . ALA D 1 21 ? 39.723 12.482 2.492 1.00 17.69 20 ALA D C 1
ATOM 816 O O . ALA D 1 21 ? 40.085 12.366 1.297 1.00 19.24 20 ALA D O 1
ATOM 818 N N . LEU D 1 22 ? 38.951 13.476 2.908 1.00 18.12 21 LEU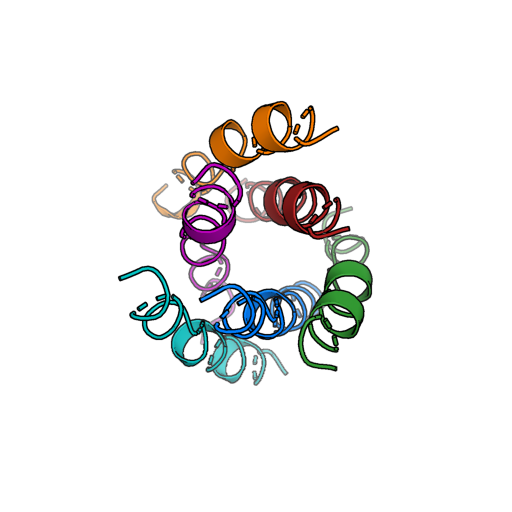 D N 1
ATOM 819 C CA . LEU D 1 22 ? 38.485 14.523 1.983 1.00 14.07 21 LEU D CA 1
ATOM 820 C C . LEU D 1 22 ? 39.692 15.323 1.506 1.00 18.96 21 LEU D C 1
ATOM 821 O O . LEU D 1 22 ? 39.705 15.750 0.363 1.00 18.51 21 LEU D O 1
ATOM 826 N N . LYS D 1 23 ? 40.651 15.569 2.389 1.00 20.38 22 LYS D N 1
ATOM 827 C CA . LYS D 1 23 ? 41.898 16.269 2.048 1.00 19.75 22 LYS D CA 1
ATOM 828 C C . LYS D 1 23 ? 42.636 15.462 1.002 1.00 19.76 22 LYS D C 1
ATOM 829 O O . LYS D 1 23 ? 43.175 16.066 0.078 1.00 22.23 22 LYS D O 1
ATOM 835 N N . GLU D 1 24 ? 42.690 14.134 1.128 1.00 20.05 23 GLU D N 1
ATOM 836 C CA . GLU D 1 24 ? 43.359 13.272 0.150 1.00 21.74 23 GLU D CA 1
ATOM 837 C C . GLU D 1 24 ? 42.657 13.400 -1.217 1.00 19.88 23 GLU D C 1
ATOM 838 O O . GLU D 1 24 ? 43.359 13.468 -2.234 1.00 19.12 23 GLU D O 1
ATOM 844 N N . ILE D 1 25 ? 41.333 13.393 -1.236 1.00 19.79 24 ILE D N 1
ATOM 845 C CA . ILE D 1 25 ? 40.580 13.546 -2.515 1.00 18.99 24 ILE D CA 1
ATOM 846 C C . ILE D 1 25 ? 40.898 14.908 -3.150 1.00 20.43 24 ILE D C 1
ATOM 847 O O . ILE D 1 25 ? 41.261 14.994 -4.332 1.00 22.05 24 ILE D O 1
ATOM 858 N N . GLN D 1 27 ? 43.367 16.906 -2.817 1.00 25.39 26 GLN D N 1
ATOM 859 C CA . GLN D 1 27 ? 44.722 17.027 -3.303 1.00 27.43 26 GLN D CA 1
ATOM 860 C C . GLN D 1 27 ? 44.921 16.154 -4.532 1.00 29.36 26 GLN D C 1
ATOM 861 O O . GLN D 1 27 ? 45.636 16.595 -5.416 1.00 30.03 26 GLN D O 1
ATOM 867 N N . ALA D 1 28 ? 44.348 14.966 -4.582 1.00 26.32 27 ALA D N 1
ATOM 868 C CA . ALA D 1 28 ? 44.488 14.066 -5.758 1.00 29.65 27 ALA D CA 1
ATOM 869 C C . ALA D 1 28 ? 43.849 14.708 -6.981 1.00 27.16 27 ALA D C 1
ATOM 870 O O . ALA D 1 28 ? 44.379 14.529 -8.079 1.00 34.61 27 ALA D O 1
ATOM 872 N N . LEU D 1 29 ? 42.729 15.417 -6.831 1.00 29.75 28 LEU D N 1
ATOM 873 C CA . LEU D 1 29 ? 42.019 16.019 -8.001 1.00 35.71 28 LEU D CA 1
ATOM 874 C C . LEU D 1 29 ? 42.808 17.236 -8.513 1.00 34.32 28 LEU D C 1
ATOM 875 O O . LEU D 1 29 ? 42.942 17.439 -9.739 1.00 41.59 28 LEU D O 1
ATOM 877 N N . LYS D 1 30 ? 43.403 17.965 -7.581 1.00 36.62 29 LYS D N 1
ATOM 878 C CA . LYS D 1 30 ? 44.114 19.231 -7.908 1.00 38.41 29 LYS D CA 1
ATOM 879 C C . LYS D 1 30 ? 45.547 18.895 -8.289 1.00 48.52 29 LYS D C 1
ATOM 880 O O . LYS D 1 30 ? 46.080 19.600 -9.122 1.00 56.09 29 LYS D O 1
ATOM 886 N N . GLY D 1 31 ? 46.123 17.854 -7.687 1.00 76.78 30 GLY D N 1
ATOM 887 C CA . GLY D 1 31 ? 47.450 17.303 -8.017 1.00 63.98 30 GLY D CA 1
ATOM 888 C C . GLY D 1 31 ? 47.365 16.263 -9.118 1.00 70.24 30 GLY D C 1
ATOM 889 O O . GLY D 1 31 ? 48.107 16.472 -10.056 1.00 55.34 30 GLY D O 1
ATOM 890 N N . GLY E 1 2 ? 28.099 22.960 30.669 1.00 49.85 1 GLY E N 1
ATOM 891 C CA . GLY E 1 2 ? 28.851 21.776 31.249 1.00 49.39 1 GLY E CA 1
ATOM 892 C C . GLY E 1 2 ? 29.814 21.159 30.249 1.00 39.86 1 GLY E C 1
ATOM 893 O O . GLY E 1 2 ? 29.703 21.461 29.066 1.00 38.93 1 GLY E O 1
ATOM 894 N N . GLU E 1 3 ? 30.716 20.271 30.691 1.00 39.95 2 GLU E N 1
ATOM 895 C CA . GLU E 1 3 ? 31.751 19.641 29.822 1.00 42.40 2 GLU E CA 1
ATOM 896 C C . GLU E 1 3 ? 31.092 18.880 28.665 1.00 38.93 2 GLU E C 1
ATOM 897 O O . GLU E 1 3 ? 31.567 19.045 27.554 1.00 34.41 2 GLU E O 1
ATOM 903 N N . ILE E 1 4 ? 30.047 18.091 28.932 1.00 32.75 3 ILE E N 1
ATOM 904 C CA . ILE E 1 4 ? 29.384 17.237 27.916 1.00 28.74 3 ILE E CA 1
ATOM 905 C C . ILE E 1 4 ? 28.720 18.142 26.874 1.00 25.69 3 ILE E C 1
ATOM 906 O O . ILE E 1 4 ? 28.952 18.003 25.669 1.00 29.43 3 ILE E O 1
ATOM 917 N N . GLN E 1 6 ? 29.230 21.155 26.067 1.00 31.18 5 GLN E N 1
ATOM 918 C CA . GLN E 1 6 ? 30.143 21.947 25.270 1.00 30.56 5 GLN E CA 1
ATOM 919 C C . GLN E 1 6 ? 30.837 21.088 24.209 1.00 27.62 5 GLN E C 1
ATOM 920 O O . GLN E 1 6 ? 30.925 21.531 23.030 1.00 33.24 5 GLN E O 1
ATOM 926 N N . ALA E 1 7 ? 31.292 19.895 24.586 1.00 30.49 6 ALA E N 1
ATOM 927 C CA . ALA E 1 7 ? 31.910 18.925 23.647 1.00 24.12 6 ALA E CA 1
ATOM 928 C C . ALA E 1 7 ? 30.937 18.644 22.495 1.00 26.33 6 ALA E C 1
ATOM 929 O O . ALA E 1 7 ? 31.354 18.732 21.311 1.00 24.60 6 ALA E O 1
ATOM 931 N N . LEU E 1 8 ? 29.664 18.366 22.815 1.00 28.75 7 LEU E N 1
ATOM 932 C CA . LEU E 1 8 ? 28.671 18.016 21.762 1.00 25.09 7 LEU E CA 1
ATOM 933 C C . LEU E 1 8 ? 28.468 19.221 20.831 1.00 24.60 7 LEU E C 1
ATOM 934 O O . LEU E 1 8 ? 28.414 19.003 19.630 1.00 26.41 7 LEU E O 1
ATOM 939 N N . LYS E 1 9 ? 28.405 20.428 21.376 1.00 29.02 8 LYS E N 1
ATOM 940 C CA . LYS E 1 9 ? 28.198 21.645 20.569 1.00 25.06 8 LYS E CA 1
ATOM 941 C C . LYS E 1 9 ? 29.387 21.829 19.617 1.00 26.58 8 LYS E C 1
ATOM 942 O O . LYS E 1 9 ? 29.157 22.136 18.427 1.00 23.35 8 LYS E O 1
ATOM 948 N N . GLU E 1 10 ? 30.613 21.657 20.109 1.00 28.48 9 GLU E N 1
ATOM 949 C CA . GLU E 1 10 ? 31.814 21.871 19.254 1.00 28.30 9 GLU E CA 1
ATOM 950 C C . GLU E 1 10 ? 31.867 20.799 18.158 1.00 25.81 9 GLU E C 1
ATOM 951 O O . GLU E 1 10 ? 32.235 21.092 16.996 1.00 23.29 9 GLU E O 1
ATOM 957 N N . ILE E 1 11 ? 31.504 19.579 18.500 1.00 23.55 10 ILE E N 1
ATOM 958 C CA . ILE E 1 11 ? 31.456 18.483 17.489 1.00 20.15 10 ILE E CA 1
ATOM 959 C C . ILE E 1 11 ? 30.411 18.826 16.425 1.00 22.94 10 ILE E C 1
ATOM 960 O O . ILE E 1 11 ? 30.685 18.714 15.231 1.00 20.20 10 ILE E O 1
ATOM 971 N N . LYS E 1 13 ? 29.369 21.645 15.366 1.00 21.39 12 LYS E N 1
ATOM 972 C CA . LYS E 1 13 ? 29.873 22.698 14.509 1.00 20.33 12 LYS E CA 1
ATOM 973 C C . LYS E 1 13 ? 30.930 22.143 13.532 1.00 20.44 12 LYS E C 1
ATOM 974 O O . LYS E 1 13 ? 30.900 22.473 12.321 1.00 22.17 12 LYS E O 1
ATOM 980 N N . ALA E 1 14 ? 31.849 21.321 14.024 1.00 20.78 13 ALA E N 1
ATOM 981 C CA . ALA E 1 14 ? 32.883 20.696 13.172 1.00 18.47 13 ALA E CA 1
ATOM 982 C C . ALA E 1 14 ? 32.223 19.845 12.071 1.00 19.19 13 ALA E C 1
ATOM 983 O O . ALA E 1 14 ? 32.644 19.895 10.904 1.00 17.95 13 ALA E O 1
ATOM 985 N N . LEU E 1 15 ? 31.187 19.109 12.431 1.00 16.45 14 LEU E N 1
ATOM 986 C CA . LEU E 1 15 ? 30.460 18.245 11.445 1.00 17.43 14 LEU E CA 1
ATOM 987 C C . LEU E 1 15 ? 29.851 19.131 10.361 1.00 14.78 14 LEU E C 1
ATOM 988 O O . LEU E 1 15 ? 29.883 18.730 9.185 1.00 17.76 14 LEU E O 1
ATOM 993 N N . LYS E 1 16 ? 29.316 20.289 10.718 1.00 17.77 15 LYS E N 1
ATOM 994 C CA . LYS E 1 16 ? 28.726 21.206 9.716 1.00 17.16 15 LYS E CA 1
ATOM 995 C C . LYS E 1 16 ? 29.818 21.693 8.752 1.00 20.03 15 LYS E C 1
ATOM 996 O O . LYS E 1 16 ? 29.578 21.767 7.556 1.00 16.28 15 LYS E O 1
ATOM 1002 N N . GLU E 1 17 ? 30.999 21.993 9.261 1.00 15.91 16 GLU E N 1
ATOM 1003 C CA A GLU E 1 17 ? 32.104 22.500 8.420 0.50 18.91 16 GLU E CA 1
ATOM 1004 C CA B GLU E 1 17 ? 32.106 22.503 8.416 0.50 19.16 16 GLU E CA 1
ATOM 1005 C C . GLU E 1 17 ? 32.589 21.373 7.500 1.00 20.21 16 GLU E C 1
ATOM 1006 O O . GLU E 1 17 ? 32.892 21.621 6.318 1.00 16.33 16 GLU E O 1
ATOM 1017 N N . ILE E 1 18 ? 32.627 20.153 8.006 1.00 16.89 17 ILE E N 1
ATOM 1018 C CA . ILE E 1 18 ? 33.010 18.994 7.161 1.00 15.15 17 ILE E CA 1
ATOM 1019 C C . ILE E 1 18 ? 31.968 18.796 6.056 1.00 18.91 17 ILE E C 1
ATOM 1020 O O . ILE E 1 18 ? 32.319 18.591 4.894 1.00 15.92 17 ILE E O 1
ATOM 1043 N N . ALA E 1 21 ? 32.592 21.209 3.256 1.00 19.80 20 ALA E N 1
ATOM 1044 C CA . ALA E 1 21 ? 33.759 20.857 2.476 1.00 18.79 20 ALA E CA 1
ATOM 1045 C C . ALA E 1 21 ? 33.476 19.704 1.520 1.00 19.52 20 ALA E C 1
ATOM 1046 O O . ALA E 1 21 ? 33.893 19.772 0.353 1.00 16.76 20 ALA E O 1
ATOM 1048 N N . LEU E 1 22 ? 32.744 18.713 1.988 1.00 19.70 21 LEU E N 1
ATOM 1049 C CA . LEU E 1 22 ? 32.376 17.530 1.162 1.00 18.06 21 LEU E CA 1
ATOM 1050 C C . LEU E 1 22 ? 31.530 17.970 -0.041 1.00 16.36 21 LEU E C 1
ATOM 1051 O O . LEU E 1 22 ? 31.760 17.471 -1.183 1.00 19.56 21 LEU E O 1
ATOM 1056 N N . LYS E 1 23 ? 30.595 18.890 0.229 1.00 17.21 22 LYS E N 1
ATOM 1057 C CA . LYS E 1 23 ? 29.709 19.416 -0.816 1.00 18.65 22 LYS E CA 1
ATOM 1058 C C . LYS E 1 23 ? 30.561 20.114 -1.883 1.00 20.05 22 LYS E C 1
ATOM 1059 O O . LYS E 1 23 ? 30.292 19.952 -3.102 1.00 20.81 22 LYS E O 1
ATOM 1065 N N . GLU E 1 24 ? 31.538 20.911 -1.438 1.00 19.65 23 GLU E N 1
ATOM 1066 C CA . GLU E 1 24 ? 32.331 21.700 -2.403 1.00 23.35 23 GLU E CA 1
ATOM 1067 C C . GLU E 1 24 ? 33.236 20.757 -3.199 1.00 25.70 23 GLU E C 1
ATOM 1068 O O . GLU E 1 24 ? 33.469 21.037 -4.368 1.00 22.22 23 GLU E O 1
ATOM 1074 N N . ILE E 1 25 ? 33.742 19.675 -2.606 1.00 22.01 24 ILE E N 1
ATOM 1075 C CA . ILE E 1 25 ? 34.585 18.705 -3.360 1.00 20.52 24 ILE E CA 1
ATOM 1076 C C . ILE E 1 25 ? 33.736 18.054 -4.464 1.00 20.70 24 ILE E C 1
ATOM 1077 O O . ILE E 1 25 ? 34.151 17.994 -5.631 1.00 21.32 24 ILE E O 1
ATOM 1088 N N . GLN E 1 27 ? 31.168 19.104 -5.985 1.00 25.59 26 GLN E N 1
ATOM 1089 C CA . GLN E 1 27 ? 30.937 20.014 -7.094 1.00 25.67 26 GLN E CA 1
ATOM 1090 C C . GLN E 1 27 ? 31.968 19.826 -8.248 1.00 39.01 26 GLN E C 1
ATOM 1091 O O . GLN E 1 27 ? 31.633 20.234 -9.313 1.00 29.34 26 GLN E O 1
ATOM 1097 N N . ALA E 1 28 ? 33.056 19.057 -8.112 1.00 42.81 27 ALA E N 1
ATOM 1098 C CA . ALA E 1 28 ? 33.980 18.715 -9.221 1.00 36.50 27 ALA E CA 1
ATOM 1099 C C . ALA E 1 28 ? 33.252 17.934 -10.341 1.00 34.35 27 ALA E C 1
ATOM 1100 O O . ALA E 1 28 ? 33.601 18.013 -11.514 1.00 36.38 27 ALA E O 1
ATOM 1102 N N . LEU E 1 29 ? 32.289 17.100 -9.985 1.00 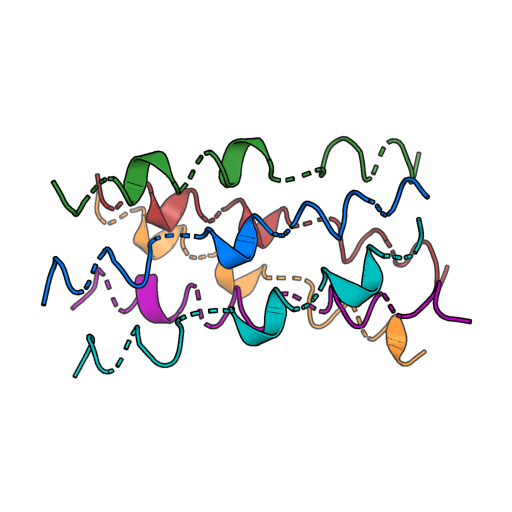30.18 28 LEU E N 1
ATOM 1103 C CA . LEU E 1 29 ? 31.621 16.150 -10.903 1.00 34.55 28 LEU E CA 1
ATOM 1104 C C . LEU E 1 29 ? 30.378 16.829 -11.486 1.00 39.62 28 LEU E C 1
ATOM 1105 O O . LEU E 1 29 ? 29.668 16.146 -12.265 1.00 45.26 28 LEU E O 1
ATOM 1110 N N . LYS E 1 30 ? 30.041 18.070 -11.136 1.00 40.30 29 LYS E N 1
ATOM 1111 C CA . LYS E 1 30 ? 28.772 18.742 -11.557 1.00 44.21 29 LYS E CA 1
ATOM 1112 C C . LYS E 1 30 ? 28.851 19.123 -13.040 1.00 84.66 29 LYS E C 1
ATOM 1113 O O . LYS E 1 30 ? 29.975 19.447 -13.482 1.00 48.64 29 LYS E O 1
ATOM 1116 N N . GLY E 1 31 ? 27.723 19.040 -13.770 1.00 97.25 30 GLY E N 1
ATOM 1117 C CA . GLY E 1 31 ? 27.629 19.242 -15.236 1.00 82.77 30 GLY E CA 1
ATOM 1118 C C . GLY E 1 31 ? 26.643 20.339 -15.606 1.00 79.66 30 GLY E C 1
ATOM 1119 O O . GLY E 1 31 ? 26.730 21.359 -14.914 1.00 49.85 30 GLY E O 1
ATOM 1120 N N . GLU F 1 3 ? 23.610 8.878 -11.770 1.00 67.80 2 GLU F N 1
ATOM 1121 C CA . GLU F 1 3 ? 24.108 8.426 -10.435 1.00 56.32 2 GLU F CA 1
ATOM 1122 C C . GLU F 1 3 ? 24.834 9.591 -9.752 1.00 52.19 2 GLU F C 1
ATOM 1123 O O . GLU F 1 3 ? 24.636 9.790 -8.555 1.00 41.05 2 GLU F O 1
ATOM 1129 N N . ILE F 1 4 ? 25.614 10.377 -10.489 1.00 43.66 3 ILE F N 1
ATOM 1130 C CA . ILE F 1 4 ? 26.340 11.539 -9.906 1.00 40.38 3 ILE F CA 1
ATOM 1131 C C . ILE F 1 4 ? 25.329 12.628 -9.566 1.00 32.98 3 ILE F C 1
ATOM 1132 O O . ILE F 1 4 ? 25.357 13.188 -8.473 1.00 31.70 3 ILE F O 1
ATOM 1143 N N . GLN F 1 6 ? 22.280 12.352 -8.791 1.00 33.05 5 GLN F N 1
ATOM 1144 C CA . GLN F 1 6 ? 21.499 11.946 -7.642 1.00 36.00 5 GLN F CA 1
ATOM 1145 C C . GLN F 1 6 ? 22.321 12.105 -6.350 1.00 31.33 5 GLN F C 1
ATOM 1146 O O . GLN F 1 6 ? 21.793 12.598 -5.358 1.00 31.93 5 GLN F O 1
ATOM 1152 N N . ALA F 1 7 ? 23.585 11.695 -6.344 1.00 27.61 6 ALA F N 1
ATOM 1153 C CA . ALA F 1 7 ? 24.515 11.887 -5.202 1.00 28.67 6 ALA F CA 1
ATOM 1154 C C . ALA F 1 7 ? 24.566 13.372 -4.820 1.00 27.05 6 ALA F C 1
ATOM 1155 O O . ALA F 1 7 ? 24.472 13.673 -3.649 1.00 23.29 6 ALA F O 1
ATOM 1157 N N . LEU F 1 8 ? 24.720 14.287 -5.780 1.00 27.49 7 LEU F N 1
ATOM 1158 C CA . LEU F 1 8 ? 24.828 15.724 -5.456 1.00 25.84 7 LEU F CA 1
ATOM 1159 C C . LEU F 1 8 ? 23.496 16.222 -4.856 1.00 23.43 7 LEU F C 1
ATOM 1160 O O . LEU F 1 8 ? 23.527 17.015 -3.886 1.00 24.25 7 LEU F O 1
ATOM 1165 N N . LYS F 1 9 ? 22.350 15.767 -5.405 1.00 25.51 8 LYS F N 1
ATOM 1166 C CA . LYS F 1 9 ? 21.027 16.133 -4.835 1.00 24.85 8 LYS F CA 1
ATOM 1167 C C . LYS F 1 9 ? 20.931 15.652 -3.372 1.00 24.72 8 LYS F C 1
ATOM 1168 O O . LYS F 1 9 ? 20.487 16.412 -2.502 1.00 25.77 8 LYS F O 1
ATOM 1174 N N . GLU F 1 10 ? 21.362 14.408 -3.096 1.00 21.29 9 GLU F N 1
ATOM 1175 C CA . GLU F 1 10 ? 21.239 13.824 -1.745 1.00 23.40 9 GLU F CA 1
ATOM 1176 C C . GLU F 1 10 ? 22.194 14.553 -0.805 1.00 25.90 9 GLU F C 1
ATOM 1177 O O . GLU F 1 10 ? 21.846 14.763 0.344 1.00 22.38 9 GLU F O 1
ATOM 1183 N N . ILE F 1 11 ? 23.369 14.918 -1.275 1.00 22.38 10 ILE F N 1
ATOM 1184 C CA . ILE F 1 11 ? 24.330 15.717 -0.445 1.00 17.58 10 ILE F CA 1
ATOM 1185 C C . ILE F 1 11 ? 23.687 17.052 -0.074 1.00 22.03 10 ILE F C 1
ATOM 1186 O O . ILE F 1 11 ? 23.696 17.432 1.108 1.00 20.13 10 ILE F O 1
ATOM 1197 N N . LYS F 1 13 ? 20.634 17.920 0.198 1.00 23.70 12 LYS F N 1
ATOM 1198 C CA . LYS F 1 13 ? 19.565 17.696 1.137 1.00 25.01 12 LYS F CA 1
ATOM 1199 C C . LYS F 1 13 ? 20.135 17.389 2.525 1.00 26.43 12 LYS F C 1
ATOM 1200 O O . LYS F 1 13 ? 19.596 17.903 3.508 1.00 23.36 12 LYS F O 1
ATOM 1206 N N . ALA F 1 14 ? 21.162 16.543 2.631 1.00 20.19 13 ALA F N 1
ATOM 1207 C CA . ALA F 1 14 ? 21.814 16.206 3.924 1.00 19.33 13 ALA F CA 1
ATOM 1208 C C . ALA F 1 14 ? 22.286 17.483 4.592 1.00 16.92 13 ALA F C 1
ATOM 1209 O O . ALA F 1 14 ? 22.076 17.602 5.807 1.00 19.05 13 ALA F O 1
ATOM 1211 N N . LEU F 1 15 ? 22.880 18.423 3.880 1.00 19.78 14 LEU F N 1
ATOM 1212 C CA . LEU F 1 15 ? 23.371 19.662 4.535 1.00 21.92 14 LEU F CA 1
ATOM 1213 C C . LEU F 1 15 ? 22.191 20.484 5.084 1.00 23.12 14 LEU F C 1
ATOM 1214 O O . LEU F 1 15 ? 22.338 21.095 6.154 1.00 21.85 14 LEU F O 1
ATOM 1219 N N . LYS F 1 16 ? 21.058 20.494 4.399 1.00 20.42 15 LYS F N 1
ATOM 1220 C CA . LYS F 1 16 ? 19.859 21.210 4.935 1.00 18.51 15 LYS F CA 1
ATOM 1221 C C . LYS F 1 16 ? 19.401 20.543 6.233 1.00 25.20 15 LYS F C 1
ATOM 1222 O O . LYS F 1 16 ? 19.047 21.240 7.210 1.00 22.08 15 LYS F O 1
ATOM 1228 N N . GLU F 1 17 ? 19.410 19.220 6.269 1.00 21.43 16 GLU F N 1
ATOM 1229 C CA . GLU F 1 17 ? 18.961 18.456 7.450 1.00 25.00 16 GLU F CA 1
ATOM 1230 C C . GLU F 1 17 ? 19.940 18.706 8.584 1.00 23.52 16 GLU F C 1
ATOM 1231 O O . GLU F 1 17 ? 19.525 18.866 9.745 1.00 22.48 16 GLU F O 1
ATOM 1237 N N . ILE F 1 18 ? 21.228 18.750 8.276 1.00 18.60 17 ILE F N 1
ATOM 1238 C CA . ILE F 1 18 ? 22.267 19.035 9.296 1.00 18.16 17 ILE F CA 1
ATOM 1239 C C . ILE F 1 18 ? 22.028 20.427 9.882 1.00 18.75 17 ILE F C 1
ATOM 1240 O O . ILE F 1 18 ? 22.056 20.574 11.119 1.00 25.64 17 ILE F O 1
ATOM 1263 N N . ALA F 1 21 ? 19.264 20.329 12.378 1.00 23.12 20 ALA F N 1
ATOM 1264 C CA . ALA F 1 21 ? 19.634 19.637 13.590 1.00 24.99 20 ALA F CA 1
ATOM 1265 C C . ALA F 1 21 ? 20.486 20.552 14.478 1.00 24.12 20 ALA F C 1
ATOM 1266 O O . ALA F 1 21 ? 20.291 20.520 15.726 1.00 25.20 20 ALA F O 1
ATOM 1268 N N . LEU F 1 22 ? 21.403 21.299 13.898 1.00 22.77 21 LEU F N 1
ATOM 1269 C CA . LEU F 1 22 ? 22.272 22.160 14.732 1.00 21.17 21 LEU F CA 1
ATOM 1270 C C . LEU F 1 22 ? 21.459 23.295 15.347 1.00 27.74 21 LEU F C 1
ATOM 1271 O O . LEU F 1 22 ? 21.781 23.729 16.458 1.00 25.27 21 LEU F O 1
ATOM 1276 N N . LYS F 1 23 ? 20.462 23.788 14.634 1.00 23.89 22 LYS F N 1
ATOM 1277 C CA . LYS F 1 23 ? 19.536 24.791 15.209 1.00 29.21 22 LYS F CA 1
ATOM 1278 C C . LYS F 1 23 ? 18.831 24.194 16.437 1.00 28.12 22 LYS F C 1
ATOM 1279 O O . LYS F 1 23 ? 18.682 24.898 17.468 1.00 29.63 22 LYS F O 1
ATOM 1285 N N . GLU F 1 24 ? 18.397 22.953 16.353 1.00 27.36 23 GLU F N 1
ATOM 1286 C CA . GLU F 1 24 ? 17.691 22.304 17.478 1.00 28.22 23 GLU F CA 1
ATOM 1287 C C . GLU F 1 24 ? 18.674 22.081 18.643 1.00 38.49 23 GLU F C 1
ATOM 1288 O O . GLU F 1 24 ? 18.282 22.207 19.797 1.00 24.75 23 GLU F O 1
ATOM 1294 N N . ILE F 1 25 ? 19.927 21.744 18.370 1.00 26.04 24 ILE F N 1
ATOM 1295 C CA . ILE F 1 25 ? 20.957 21.594 19.443 1.00 24.41 24 ILE F CA 1
ATOM 1296 C C . ILE F 1 25 ? 21.151 22.921 20.152 1.00 28.93 24 ILE F C 1
ATOM 1297 O O . ILE F 1 25 ? 21.111 22.972 21.378 1.00 31.59 24 ILE F O 1
ATOM 1308 N N . GLN F 1 27 ? 19.197 25.424 20.476 1.00 33.58 26 GLN F N 1
ATOM 1309 C CA . GLN F 1 27 ? 18.054 25.747 21.323 1.00 32.33 26 GLN F CA 1
ATOM 1310 C C . GLN F 1 27 ? 18.028 24.873 22.581 1.00 44.39 26 GLN F C 1
ATOM 1311 O O . GLN F 1 27 ? 17.736 25.394 23.670 1.00 38.08 26 GLN F O 1
ATOM 1317 N N . ALA F 1 28 ? 18.309 23.581 22.450 1.00 37.77 27 ALA F N 1
ATOM 1318 C CA . ALA F 1 28 ? 18.296 22.621 23.578 1.00 43.13 27 ALA F CA 1
ATOM 1319 C C . ALA F 1 28 ? 19.369 23.008 24.611 1.00 41.11 27 ALA F C 1
ATOM 1320 O O . ALA F 1 28 ? 19.171 22.753 25.789 1.00 38.28 27 ALA F O 1
ATOM 1322 N N . LEU F 1 29 ? 20.504 23.559 24.189 1.00 38.68 28 LEU F N 1
ATOM 1323 C CA . LEU F 1 29 ? 21.588 23.932 25.131 1.00 43.66 28 LEU F CA 1
ATOM 1324 C C . LEU F 1 29 ? 21.282 25.243 25.860 1.00 55.11 28 LEU F C 1
ATOM 1325 O O . LEU F 1 29 ? 22.004 25.521 26.826 1.00 56.36 28 LEU F O 1
ATOM 1330 N N . LYS F 1 30 ? 20.196 25.951 25.562 1.00 47.69 29 LYS F N 1
ATOM 1331 C CA . LYS F 1 30 ? 19.845 27.195 26.315 1.00 82.04 29 LYS F CA 1
ATOM 1332 C C . LYS F 1 30 ? 19.527 26.879 27.785 1.00 82.34 29 LYS F C 1
ATOM 1333 O O . LYS F 1 30 ? 18.935 25.850 28.126 1.00 55.34 29 LYS F O 1
#

Foldseek 3Di:
DVVVVVVVCVVVVVVCVVVCVVVD/DVVVVVVCCVVVVVCVVVCVVVVD/DVVVVVVVCVVVVVVCVVVCVVVD/DVVVVVVVVVVVVVCVVVCVVVVD/DVVVVVVVVCVVVVPVPVVVCPPPD/DVVVVVVCVVVVVVCVVVCCVVD

B-factor: mean 33.99, std 17.42, range [13.64, 142.0]

Secondary structure (DSSP, 8-state):
----HHHH--HHHH--TTT--TT-/---HHHH--HHHH--TTT--TTT-/----HHHH--HHHH--TTT-----/---HHHH--HHHH--TTT--TTT-/----HHHH--HHHH--TTT--TT--/---HHHH--HHHH--TTT--TT-

Sequence (144 aa):
GEIQALKEIKALKEIALKEIQALKEIQALKEIKALKEIALKEIQALKGGEIQALKEIKALKEIALKEIQALKEIQALKEIKALKEIALKEIQALKGGEIQALKEIKALKEEIALKEIQALKGEIQALKEIKALKEIALKEIQALK

Radius of gyration: 15.83 Å; Cα contacts (8 Å, |Δi|>4): 151; chains: 6; bounding box: 33×26×47 Å

Solvent-accessible surface area: 9258 Å² total